Protein AF-A0A0C2FVF1-F1 (afdb_monomer_lite)

Sequence (101 aa):
MRHNGRTATGKKAANPDSYKTVMCQAWLESKMCAFGENCRFAHGEAELRPVRSVPCQINKYKTKLCDKYTTTGLCPYGDRCLFIHPDHGTNAYIRPDKLVE

Radius of gyration: 22.26 Å; chains: 1; bounding box: 60×25×57 Å

Structure (mmCIF, N/CA/C/O 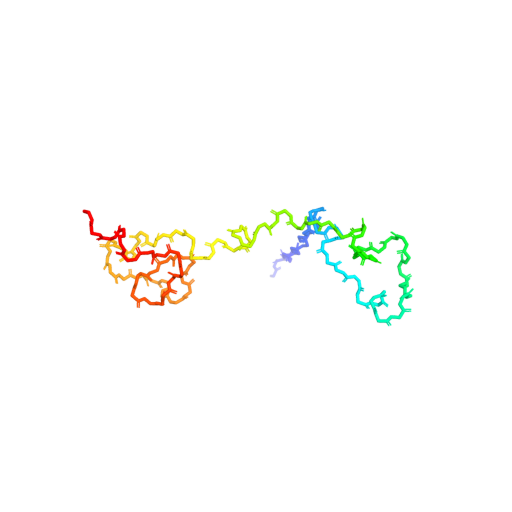backbone):
data_AF-A0A0C2FVF1-F1
#
_entry.id   AF-A0A0C2FVF1-F1
#
loop_
_atom_site.group_PDB
_atom_site.id
_atom_site.type_symbol
_atom_site.label_atom_id
_atom_site.label_alt_id
_atom_site.label_comp_id
_atom_site.label_asym_id
_atom_site.label_entity_id
_atom_site.label_seq_id
_atom_site.pdbx_PDB_ins_code
_atom_site.Cartn_x
_atom_site.Cartn_y
_atom_site.Cartn_z
_atom_site.occupancy
_atom_site.B_iso_or_equiv
_atom_site.auth_seq_id
_atom_site.auth_comp_id
_atom_site.auth_asym_id
_atom_site.auth_atom_id
_atom_site.pdbx_PDB_model_num
ATOM 1 N N . MET A 1 1 ? 32.665 -10.566 41.608 1.00 56.28 1 MET A N 1
ATOM 2 C CA . MET A 1 1 ? 32.327 -10.373 40.181 1.00 56.28 1 MET A CA 1
ATOM 3 C C . MET A 1 1 ? 32.172 -11.743 39.534 1.00 56.28 1 MET A C 1
ATOM 5 O O . MET A 1 1 ? 33.118 -12.515 39.587 1.00 56.28 1 MET A O 1
ATOM 9 N N . ARG A 1 2 ? 30.994 -12.095 39.005 1.00 46.06 2 ARG A N 1
ATOM 10 C CA . ARG A 1 2 ? 30.785 -13.345 38.256 1.00 46.06 2 ARG A CA 1
ATOM 11 C C . ARG A 1 2 ? 30.099 -13.033 36.927 1.00 46.06 2 ARG A C 1
ATOM 13 O O . ARG A 1 2 ? 29.119 -12.300 36.880 1.00 46.06 2 ARG A O 1
ATOM 20 N N . HIS A 1 3 ? 30.725 -13.549 35.881 1.00 48.72 3 HIS A N 1
ATOM 21 C CA . HIS A 1 3 ? 30.473 -13.389 34.454 1.00 48.72 3 HIS A CA 1
ATOM 22 C C . HIS A 1 3 ? 29.073 -13.889 34.054 1.00 48.72 3 HIS A C 1
ATOM 24 O O . HIS A 1 3 ? 28.603 -14.876 34.608 1.00 48.72 3 HIS A O 1
ATOM 30 N N . ASN A 1 4 ? 28.430 -13.307 33.041 1.00 47.81 4 ASN A N 1
ATOM 31 C CA . ASN A 1 4 ? 28.635 -13.706 31.642 1.00 47.81 4 ASN A CA 1
ATOM 32 C C . ASN A 1 4 ? 27.593 -13.028 30.730 1.00 47.81 4 ASN A C 1
ATOM 34 O O . ASN A 1 4 ? 26.413 -12.927 31.066 1.00 47.81 4 ASN A O 1
ATOM 38 N N . GLY A 1 5 ? 28.063 -12.534 29.586 1.00 43.56 5 GLY A N 1
ATOM 39 C CA . GLY A 1 5 ? 27.309 -11.711 28.649 1.00 43.56 5 GLY A CA 1
ATOM 40 C C . GLY A 1 5 ? 26.198 -12.466 27.921 1.00 43.56 5 GLY A C 1
ATOM 41 O O . GLY A 1 5 ? 26.380 -13.579 27.433 1.00 43.56 5 GLY A O 1
ATOM 42 N N . ARG A 1 6 ? 25.044 -11.808 27.791 1.00 53.62 6 ARG A N 1
ATOM 43 C CA . ARG A 1 6 ? 23.983 -12.185 26.854 1.00 53.62 6 ARG A CA 1
ATOM 44 C C . ARG A 1 6 ? 24.388 -11.749 25.445 1.00 53.62 6 ARG A C 1
ATOM 46 O O . ARG A 1 6 ? 24.085 -10.634 25.031 1.00 53.62 6 ARG A O 1
ATOM 53 N N . THR A 1 7 ? 25.052 -12.619 24.694 1.00 51.91 7 THR A N 1
ATOM 54 C CA . THR A 1 7 ? 25.158 -12.482 23.237 1.00 51.91 7 THR A CA 1
ATOM 55 C C . THR A 1 7 ? 23.878 -13.019 22.595 1.00 51.91 7 THR A C 1
ATOM 57 O O . THR A 1 7 ? 23.708 -14.213 22.379 1.00 51.91 7 THR A O 1
ATOM 60 N N . ALA A 1 8 ? 22.935 -12.124 22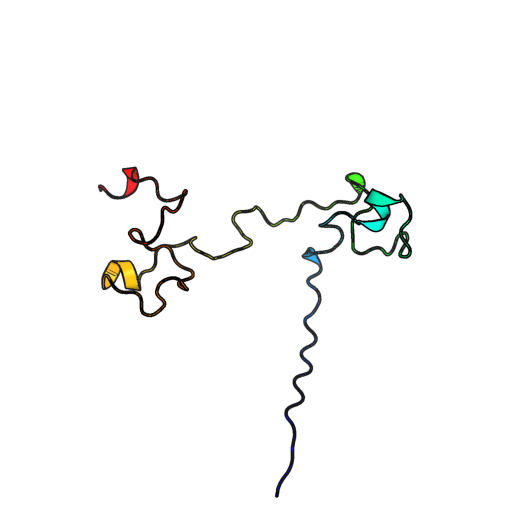.298 1.00 55.16 8 ALA A N 1
ATOM 61 C CA . ALA A 1 8 ? 21.756 -12.444 21.497 1.00 55.16 8 ALA A CA 1
ATOM 62 C C . ALA A 1 8 ? 22.070 -12.244 20.004 1.00 55.16 8 ALA A C 1
ATOM 64 O O . ALA A 1 8 ? 21.682 -11.243 19.406 1.00 55.16 8 ALA A O 1
ATOM 65 N N . THR A 1 9 ? 22.769 -13.189 19.375 1.00 58.59 9 THR A N 1
ATOM 66 C CA . THR A 1 9 ? 22.880 -13.243 17.907 1.00 58.59 9 THR A CA 1
ATOM 67 C C . THR A 1 9 ? 21.678 -13.988 17.329 1.00 58.59 9 THR A C 1
ATOM 69 O O . THR A 1 9 ? 21.744 -15.138 16.902 1.00 58.59 9 THR A O 1
ATOM 72 N N . GLY A 1 10 ? 20.529 -13.313 17.313 1.00 52.25 10 GLY A N 1
ATOM 73 C CA . GLY A 1 10 ? 19.360 -13.779 16.574 1.00 52.25 10 GLY A CA 1
ATOM 74 C C . GLY A 1 10 ? 19.591 -13.629 15.071 1.00 52.25 10 GLY A C 1
ATOM 75 O O . GLY A 1 10 ? 19.396 -12.546 14.524 1.00 52.25 10 GLY A O 1
ATOM 76 N N . LYS A 1 11 ? 19.969 -14.712 14.383 1.00 52.97 11 LYS A N 1
ATOM 77 C CA . LYS A 1 11 ? 19.872 -14.793 12.918 1.00 52.97 11 LYS A CA 1
ATOM 78 C C . LYS A 1 11 ? 18.388 -14.722 12.541 1.00 52.97 11 LYS A C 1
ATOM 80 O O . LYS A 1 11 ? 17.682 -15.725 12.586 1.00 52.97 11 LYS A O 1
ATOM 85 N N . LYS A 1 12 ? 17.891 -13.531 12.197 1.00 56.72 12 LYS A N 1
ATOM 86 C CA . LYS A 1 12 ? 16.594 -13.382 11.526 1.00 56.72 12 LYS A CA 1
ATOM 87 C C . LYS A 1 12 ? 16.727 -14.074 10.170 1.00 56.72 12 LYS A C 1
ATOM 89 O O . LYS A 1 12 ? 17.399 -13.556 9.284 1.00 56.72 12 LYS A O 1
ATOM 94 N N . ALA A 1 13 ? 16.147 -15.264 10.032 1.00 53.47 13 ALA A N 1
ATOM 95 C CA . ALA A 1 13 ? 16.022 -15.925 8.742 1.00 53.47 13 ALA A CA 1
ATOM 96 C C . ALA A 1 13 ? 15.347 -14.942 7.774 1.00 53.47 13 ALA A C 1
ATOM 98 O O . ALA A 1 13 ? 14.225 -14.495 8.022 1.00 53.47 13 ALA A O 1
ATOM 99 N N . ALA A 1 14 ? 16.069 -14.539 6.727 1.00 50.94 14 ALA A N 1
ATOM 100 C CA . ALA A 1 14 ? 15.525 -13.699 5.676 1.00 50.94 14 ALA A CA 1
ATOM 101 C C . ALA A 1 14 ? 14.322 -14.432 5.085 1.00 50.94 14 ALA A C 1
ATOM 103 O O . ALA A 1 14 ? 14.460 -15.531 4.550 1.00 50.94 14 ALA A O 1
ATOM 104 N N . ASN A 1 15 ? 13.139 -13.845 5.248 1.00 58.28 15 ASN A N 1
ATOM 105 C CA . ASN A 1 15 ? 11.903 -14.423 4.756 1.00 58.28 15 ASN A CA 1
ATOM 106 C C . ASN A 1 15 ? 12.061 -14.680 3.239 1.00 58.28 15 ASN A C 1
ATOM 108 O O . ASN A 1 15 ? 12.315 -13.725 2.495 1.00 58.28 15 ASN A O 1
ATOM 112 N N . PRO A 1 16 ? 11.967 -15.932 2.748 1.00 57.75 16 PRO A N 1
ATOM 113 C CA . PRO A 1 16 ? 12.096 -16.235 1.320 1.00 57.75 16 PRO A CA 1
ATOM 114 C C . PRO A 1 16 ? 11.040 -15.514 0.468 1.00 57.75 16 PRO A C 1
ATOM 116 O O . PRO A 1 16 ? 11.220 -15.378 -0.740 1.00 57.75 16 PRO A O 1
ATOM 119 N N . ASP A 1 17 ? 9.995 -14.987 1.109 1.00 64.75 17 ASP A N 1
ATOM 120 C CA . ASP A 1 17 ? 8.904 -14.234 0.498 1.00 64.75 17 ASP A CA 1
ATOM 121 C C . ASP A 1 17 ? 9.300 -12.845 -0.046 1.00 64.75 17 ASP A C 1
ATOM 123 O O . ASP A 1 17 ? 8.549 -12.265 -0.816 1.00 64.75 17 ASP A O 1
ATOM 127 N N . SER A 1 18 ? 10.490 -12.318 0.278 1.00 74.25 18 SER A N 1
ATOM 128 C CA . SER A 1 18 ? 10.968 -11.013 -0.225 1.00 74.25 18 SER A CA 1
ATOM 129 C C . SER A 1 18 ? 11.876 -11.086 -1.461 1.00 74.25 18 SER A C 1
ATOM 131 O O . SER A 1 18 ? 12.505 -10.095 -1.831 1.00 74.25 18 SER A O 1
ATOM 133 N N . TYR A 1 19 ? 12.051 -12.266 -2.066 1.00 83.31 19 TYR A N 1
ATOM 134 C CA . TYR A 1 19 ? 12.932 -12.403 -3.229 1.00 83.31 19 TYR A CA 1
ATOM 135 C C . TYR A 1 19 ? 12.265 -11.854 -4.482 1.00 83.31 19 TYR A C 1
ATOM 137 O O . TYR A 1 19 ? 11.189 -12.320 -4.857 1.00 83.31 19 TYR A O 1
ATOM 145 N N . LYS A 1 20 ? 12.939 -10.910 -5.140 1.00 84.75 20 LYS A N 1
ATOM 146 C CA . LYS A 1 20 ? 12.504 -10.253 -6.373 1.00 84.75 20 LYS A CA 1
ATOM 147 C C . LYS A 1 20 ? 11.106 -9.635 -6.261 1.00 84.75 20 LYS A C 1
ATOM 149 O O . LYS A 1 20 ? 10.369 -9.602 -7.231 1.00 84.75 20 LYS A O 1
ATOM 154 N N . THR A 1 21 ? 10.737 -9.134 -5.082 1.00 84.25 21 THR A N 1
ATOM 155 C CA . THR A 1 21 ? 9.461 -8.432 -4.842 1.00 84.25 21 THR A CA 1
ATOM 156 C C . THR A 1 21 ? 9.540 -6.920 -5.058 1.00 84.25 21 THR A C 1
ATOM 158 O O . THR A 1 21 ? 8.519 -6.241 -5.050 1.00 84.25 21 THR A O 1
ATOM 161 N N . VAL A 1 22 ? 10.749 -6.384 -5.237 1.00 86.88 22 VAL A N 1
ATOM 162 C CA . VAL A 1 22 ? 11.025 -4.964 -5.490 1.00 86.88 22 VAL A CA 1
ATOM 163 C C . VAL A 1 22 ? 11.997 -4.858 -6.667 1.00 86.88 22 VAL A C 1
ATOM 165 O O . VAL A 1 22 ? 12.865 -5.721 -6.831 1.00 86.88 22 VAL A O 1
ATOM 168 N N . MET A 1 23 ? 11.852 -3.809 -7.481 1.00 88.31 23 MET A N 1
ATOM 169 C CA . MET A 1 23 ? 12.737 -3.521 -8.614 1.00 88.31 23 MET A CA 1
ATOM 170 C C . MET A 1 23 ? 14.153 -3.153 -8.157 1.00 88.31 23 MET A C 1
ATOM 172 O O . MET A 1 23 ? 14.348 -2.433 -7.179 1.00 88.31 23 MET A O 1
ATOM 176 N N . CYS A 1 24 ? 15.157 -3.632 -8.886 1.00 91.44 24 CYS A N 1
ATOM 177 C CA . CYS A 1 24 ? 16.549 -3.268 -8.664 1.00 91.44 24 CYS A CA 1
ATOM 178 C C . CYS A 1 24 ? 16.809 -1.849 -9.178 1.00 91.44 24 CYS A C 1
ATOM 180 O O . CYS A 1 24 ? 16.691 -1.589 -10.375 1.00 91.44 24 CYS A O 1
ATOM 182 N N . GLN A 1 25 ? 17.219 -0.943 -8.292 1.00 91.06 25 GLN A N 1
ATOM 183 C CA . GLN A 1 25 ? 17.469 0.451 -8.658 1.00 91.06 25 GLN A CA 1
ATOM 184 C C . GLN A 1 25 ? 18.654 0.611 -9.624 1.00 91.06 25 GLN A C 1
ATOM 186 O O . GLN A 1 25 ? 18.529 1.319 -10.615 1.00 91.06 25 GLN A O 1
ATOM 191 N N . ALA A 1 26 ? 19.766 -0.101 -9.400 1.00 90.50 26 ALA A N 1
ATOM 192 C CA . ALA A 1 26 ? 20.937 -0.052 -10.286 1.00 90.50 26 ALA A CA 1
ATOM 193 C C . ALA A 1 26 ? 20.605 -0.526 -11.713 1.00 90.50 26 ALA A C 1
ATOM 195 O O . ALA A 1 26 ? 21.040 0.057 -12.706 1.00 90.50 26 ALA A O 1
ATOM 196 N N . TRP A 1 27 ? 19.757 -1.552 -11.820 1.00 91.25 27 TRP A N 1
ATOM 197 C CA . TRP A 1 27 ? 19.248 -2.004 -13.108 1.00 91.25 27 TRP A CA 1
ATOM 198 C C . TRP A 1 27 ? 18.243 -1.022 -13.726 1.00 91.25 27 TRP A C 1
ATOM 200 O O . TRP A 1 27 ? 18.204 -0.862 -14.943 1.00 91.25 27 TRP A O 1
ATOM 210 N N . LEU A 1 28 ? 17.413 -0.360 -12.921 1.00 88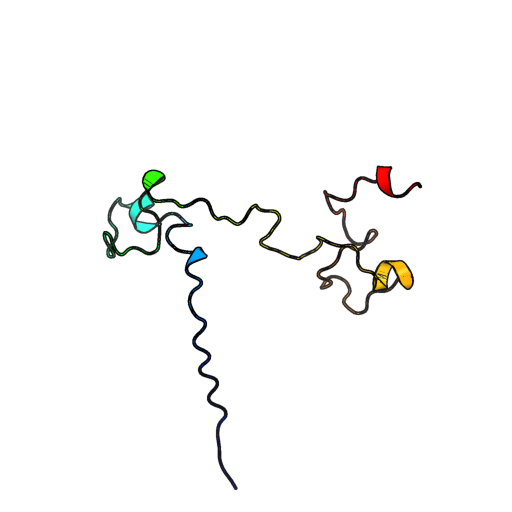.56 28 LEU A N 1
ATOM 211 C CA . LEU A 1 28 ? 1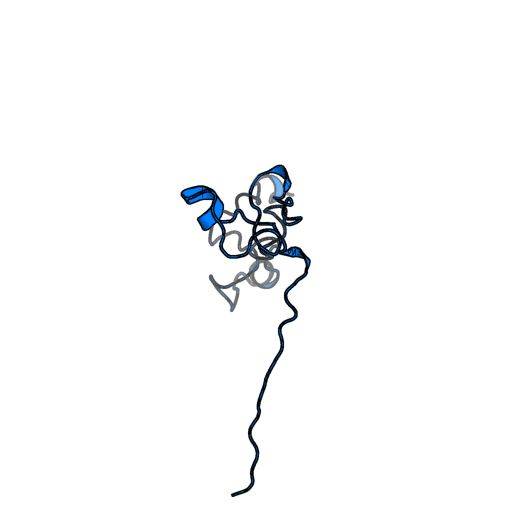6.474 0.639 -13.426 1.00 88.56 28 LEU A CA 1
ATOM 212 C C . LEU A 1 28 ? 17.203 1.861 -13.997 1.00 88.56 28 LEU A C 1
ATOM 214 O O . LEU A 1 28 ? 16.837 2.326 -15.070 1.00 88.56 28 LEU A O 1
ATOM 218 N N . GLU A 1 29 ? 18.237 2.330 -13.301 1.00 89.62 29 GLU A N 1
ATOM 219 C CA . GLU A 1 29 ? 19.003 3.526 -13.655 1.00 89.62 29 GLU A CA 1
ATOM 220 C C . GLU A 1 29 ? 19.976 3.276 -14.811 1.00 89.62 29 GLU A C 1
ATOM 222 O O . GLU A 1 29 ? 19.982 4.019 -15.786 1.00 89.62 29 GLU A O 1
ATOM 227 N N . SER A 1 30 ? 20.778 2.212 -14.722 1.00 87.88 30 SER A N 1
ATOM 228 C CA . SER A 1 30 ? 21.912 1.994 -15.631 1.00 87.88 30 SER A CA 1
ATOM 229 C C . SER A 1 30 ? 21.823 0.696 -16.439 1.00 87.88 30 SER A C 1
ATOM 231 O O . SER A 1 30 ? 22.745 0.384 -17.187 1.00 87.88 30 SER A O 1
ATOM 233 N N . LYS A 1 31 ? 20.761 -0.110 -16.262 1.00 87.12 31 LYS A N 1
ATOM 234 C CA . LYS A 1 31 ? 20.642 -1.484 -16.815 1.00 87.12 31 LYS A CA 1
ATOM 235 C C . LYS A 1 31 ? 21.853 -2.371 -16.510 1.00 87.12 31 LYS A C 1
ATOM 237 O O . LYS A 1 31 ? 22.099 -3.365 -17.183 1.00 87.12 31 LYS A O 1
ATOM 242 N N . MET A 1 32 ? 22.591 -2.025 -15.458 1.00 87.69 32 ME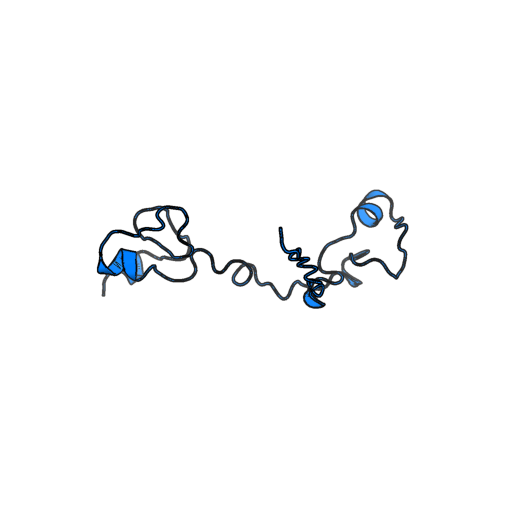T A N 1
ATOM 243 C CA . MET A 1 32 ? 23.811 -2.692 -15.043 1.00 87.69 32 MET A CA 1
ATOM 244 C C . MET A 1 32 ? 23.720 -2.937 -13.546 1.00 87.69 32 MET A C 1
ATOM 246 O O . MET A 1 32 ? 23.643 -2.010 -12.743 1.00 87.69 32 MET A O 1
ATOM 250 N N . CYS A 1 33 ? 23.686 -4.208 -13.167 1.00 89.56 33 CYS A N 1
ATOM 251 C CA . CYS A 1 33 ? 23.639 -4.615 -11.774 1.00 89.56 33 CYS A CA 1
ATOM 252 C C . CYS A 1 33 ? 24.890 -5.422 -11.449 1.00 89.56 33 CYS A C 1
ATOM 254 O O . CYS A 1 33 ? 25.146 -6.447 -12.079 1.00 89.56 33 CYS A O 1
ATOM 256 N N . ALA A 1 34 ? 25.630 -4.997 -10.425 1.00 90.25 34 ALA A N 1
ATOM 257 C CA . ALA A 1 34 ? 26.843 -5.679 -9.969 1.00 90.25 34 ALA A CA 1
ATOM 258 C C . ALA A 1 34 ? 26.588 -7.126 -9.498 1.00 90.25 34 ALA A C 1
ATOM 260 O O . ALA A 1 34 ? 27.508 -7.935 -9.451 1.00 90.25 34 ALA A O 1
ATOM 261 N N . PHE A 1 35 ? 25.338 -7.456 -9.159 1.00 85.56 35 PHE A N 1
ATOM 262 C CA . PHE A 1 35 ? 24.937 -8.778 -8.672 1.00 85.56 35 PHE A CA 1
ATOM 263 C C . PHE A 1 35 ? 24.485 -9.736 -9.781 1.00 85.56 35 PHE A C 1
ATOM 265 O O . PHE A 1 35 ? 24.264 -10.916 -9.500 1.00 85.56 35 PHE A O 1
ATOM 272 N N . GLY A 1 36 ? 24.333 -9.249 -11.019 1.00 86.25 36 GLY A N 1
ATOM 273 C CA . GLY A 1 36 ? 23.890 -10.055 -12.157 1.00 86.25 36 GLY A CA 1
ATOM 274 C C . GLY A 1 36 ? 22.632 -10.875 -11.848 1.00 86.25 36 GLY A C 1
ATOM 275 O O . GLY A 1 36 ? 21.679 -10.382 -11.246 1.00 86.25 36 GLY A O 1
ATOM 276 N N . GLU A 1 37 ? 22.642 -12.153 -12.214 1.00 84.62 37 GLU A N 1
ATOM 277 C CA . GLU A 1 37 ? 21.501 -13.066 -12.042 1.00 84.62 37 GLU A CA 1
ATOM 278 C C . GLU A 1 37 ? 21.201 -13.415 -10.573 1.00 84.62 37 GLU A C 1
ATOM 280 O O . GLU A 1 37 ? 20.069 -13.750 -10.222 1.00 84.62 37 GLU A O 1
ATOM 285 N N . ASN A 1 38 ? 22.184 -13.251 -9.680 1.00 85.56 38 ASN A N 1
ATOM 286 C CA . ASN A 1 38 ? 22.030 -13.494 -8.243 1.00 85.56 38 ASN A CA 1
ATOM 287 C C . ASN A 1 38 ? 21.398 -12.311 -7.492 1.00 85.56 38 ASN A C 1
ATOM 289 O O . ASN A 1 38 ? 21.277 -12.343 -6.264 1.00 85.56 38 ASN A O 1
ATOM 293 N N . CYS A 1 39 ? 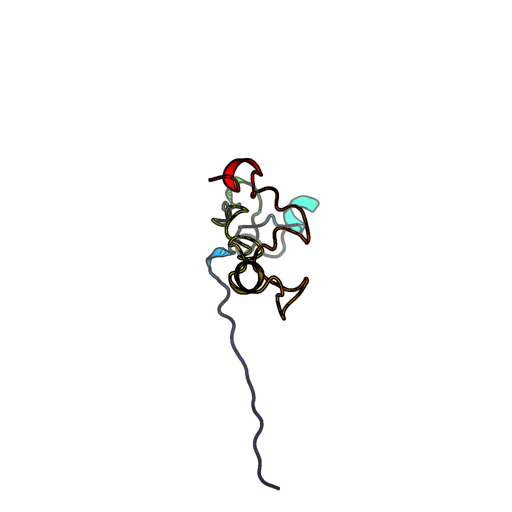20.979 -11.261 -8.203 1.00 89.00 39 CYS A N 1
ATOM 294 C CA . CYS A 1 39 ? 20.331 -10.112 -7.592 1.00 89.00 39 CYS A CA 1
ATOM 295 C C . CYS A 1 39 ? 19.064 -10.531 -6.824 1.00 89.00 39 CYS A C 1
ATOM 297 O O . CYS A 1 39 ? 18.184 -11.234 -7.329 1.00 89.00 39 CYS A O 1
ATOM 299 N N . ARG A 1 40 ? 18.964 -10.076 -5.567 1.00 87.38 40 ARG A N 1
ATOM 300 C CA . ARG A 1 40 ? 17.774 -10.256 -4.715 1.00 87.38 40 ARG A CA 1
ATOM 301 C C . ARG A 1 40 ? 16.577 -9.447 -5.229 1.00 87.38 40 ARG A C 1
ATOM 303 O O . ARG A 1 40 ? 15.446 -9.760 -4.869 1.00 87.38 40 ARG A O 1
ATOM 310 N N . PHE A 1 41 ? 16.825 -8.429 -6.045 1.00 88.94 41 PHE A N 1
ATOM 311 C CA . PHE A 1 41 ? 15.829 -7.523 -6.607 1.00 88.94 41 PHE A CA 1
ATOM 312 C C . PHE A 1 41 ? 15.533 -7.881 -8.067 1.00 88.94 41 PHE A C 1
ATOM 314 O O . PHE A 1 41 ? 16.340 -8.527 -8.731 1.00 88.94 41 PHE A O 1
ATOM 321 N N . ALA A 1 42 ? 14.371 -7.475 -8.569 1.00 90.75 42 ALA A N 1
ATOM 322 C CA . ALA A 1 42 ? 13.955 -7.785 -9.932 1.00 90.75 42 ALA A CA 1
ATOM 323 C C . ALA A 1 42 ? 14.646 -6.874 -10.961 1.00 90.75 42 ALA A C 1
ATOM 325 O O . ALA A 1 42 ? 14.679 -5.656 -10.782 1.00 90.75 42 ALA A O 1
ATOM 326 N N . HIS A 1 43 ? 15.159 -7.439 -12.059 1.00 92.19 43 HIS A N 1
ATOM 327 C CA . HIS A 1 43 ? 15.700 -6.686 -13.202 1.00 92.19 43 HIS A CA 1
ATOM 328 C C . HIS A 1 43 ? 14.631 -6.352 -14.261 1.00 92.19 43 HIS A C 1
ATOM 330 O O . HIS A 1 43 ? 14.917 -5.984 -15.397 1.00 92.19 43 HIS A O 1
ATOM 336 N N . GLY A 1 44 ? 13.358 -6.449 -13.903 1.00 86.38 44 GLY A N 1
ATOM 337 C CA . GLY A 1 44 ? 12.251 -6.124 -14.788 1.00 86.38 44 GLY A CA 1
ATOM 338 C C . GLY A 1 44 ? 10.975 -6.795 -14.322 1.00 86.38 44 GLY A C 1
ATOM 339 O O . GLY A 1 44 ? 10.980 -7.583 -13.378 1.00 86.38 44 GLY A O 1
ATOM 340 N N . GLU A 1 45 ? 9.879 -6.496 -15.004 1.00 82.94 45 GLU A N 1
ATOM 341 C CA . GLU A 1 45 ? 8.553 -7.018 -14.662 1.00 82.94 45 GLU A CA 1
ATOM 342 C C . GLU A 1 45 ? 8.479 -8.543 -14.790 1.00 82.94 45 GLU A C 1
ATOM 344 O O . GLU A 1 45 ? 7.821 -9.188 -13.984 1.00 82.94 45 GLU A O 1
ATOM 349 N N . ALA A 1 46 ? 9.237 -9.130 -15.724 1.00 84.44 46 ALA A N 1
ATOM 350 C CA . ALA A 1 46 ? 9.342 -10.582 -15.891 1.00 84.44 46 ALA A CA 1
ATOM 351 C C . ALA A 1 46 ? 9.900 -11.297 -14.646 1.00 84.44 46 ALA A C 1
ATOM 353 O O . ALA A 1 46 ? 9.562 -12.447 -14.376 1.00 84.44 46 ALA A O 1
ATOM 354 N N . GLU A 1 47 ? 10.757 -10.616 -13.883 1.00 85.25 47 GLU A N 1
ATOM 355 C CA . GLU A 1 47 ? 11.354 -11.149 -12.661 1.00 85.25 47 GLU A CA 1
ATOM 356 C C . GLU A 1 47 ? 10.662 -10.654 -11.387 1.00 85.25 47 GLU A C 1
ATOM 358 O O . GLU A 1 47 ? 10.869 -11.231 -10.315 1.00 85.25 47 GLU A O 1
ATOM 363 N N . LEU A 1 48 ? 9.870 -9.582 -11.490 1.00 85.88 48 LEU A N 1
ATOM 364 C CA . LEU A 1 48 ? 9.193 -8.952 -10.370 1.00 85.88 48 LEU A CA 1
ATOM 365 C C . LEU A 1 48 ? 8.045 -9.842 -9.910 1.00 85.88 48 LEU A C 1
ATOM 367 O O . LEU A 1 48 ? 6.986 -9.929 -10.528 1.00 85.88 48 LEU A O 1
ATOM 371 N N . ARG A 1 49 ? 8.253 -10.501 -8.778 1.00 82.12 49 ARG A N 1
ATOM 372 C CA . ARG A 1 49 ? 7.216 -11.297 -8.145 1.00 82.12 49 ARG A CA 1
ATOM 373 C C . ARG A 1 49 ? 6.198 -10.359 -7.515 1.00 82.12 49 ARG A C 1
ATOM 375 O O . ARG A 1 49 ? 6.596 -9.487 -6.735 1.00 82.12 49 ARG A O 1
ATOM 382 N N . PRO A 1 50 ? 4.897 -10.566 -7.772 1.00 70.06 50 PRO A N 1
ATOM 383 C CA . PRO A 1 50 ? 3.876 -9.864 -7.027 1.00 70.06 50 PRO A CA 1
ATOM 384 C C . PRO A 1 50 ? 4.079 -10.211 -5.560 1.00 70.06 50 PRO A C 1
ATOM 386 O O . PRO A 1 50 ? 4.147 -11.384 -5.173 1.00 70.06 50 PRO A O 1
ATOM 389 N N . VAL A 1 51 ? 4.224 -9.179 -4.739 1.00 67.69 51 VAL A N 1
ATOM 390 C CA . VAL A 1 51 ? 4.253 -9.389 -3.305 1.00 67.69 51 VAL A CA 1
ATOM 391 C C . VAL A 1 51 ? 2.897 -9.996 -2.963 1.00 67.69 51 VAL A C 1
ATOM 393 O O . VAL A 1 51 ? 1.861 -9.376 -3.186 1.00 67.69 51 VAL A O 1
ATOM 396 N N . ARG A 1 52 ? 2.881 -11.212 -2.404 1.00 59.56 52 ARG A N 1
ATOM 397 C CA . ARG A 1 52 ? 1.650 -11.853 -1.880 1.00 59.56 52 ARG A CA 1
ATOM 398 C C . ARG A 1 52 ? 0.983 -11.003 -0.790 1.00 59.56 52 ARG A C 1
ATOM 400 O O . ARG A 1 52 ? -0.114 -11.279 -0.320 1.00 59.56 52 ARG A O 1
ATOM 407 N N . SER A 1 53 ? 1.686 -9.958 -0.381 1.00 55.38 53 SER A N 1
ATOM 408 C CA . SER A 1 53 ? 1.208 -8.786 0.315 1.00 55.38 53 SER A CA 1
ATOM 409 C C . SER A 1 53 ? 0.236 -7.979 -0.539 1.00 55.38 53 SER A C 1
ATOM 411 O O . SER A 1 53 ? 0.559 -6.917 -1.065 1.00 55.38 53 SER A O 1
ATOM 413 N N . VAL A 1 54 ? -1.008 -8.440 -0.589 1.00 50.00 54 VAL A N 1
ATOM 414 C CA . VAL A 1 54 ? -2.143 -7.525 -0.717 1.00 50.00 54 VAL A CA 1
ATOM 415 C C . VAL A 1 54 ? -1.889 -6.339 0.240 1.00 50.00 54 VAL A C 1
ATOM 417 O O . VAL A 1 54 ? -1.512 -6.587 1.394 1.00 50.00 54 VAL A O 1
ATOM 420 N N . PRO A 1 55 ? -2.121 -5.072 -0.158 1.00 52.19 55 PRO A N 1
ATOM 421 C CA . PRO A 1 55 ? -1.995 -3.901 0.724 1.00 52.19 55 PRO A CA 1
ATOM 422 C C . PRO A 1 55 ? -2.849 -3.986 2.001 1.00 52.19 55 PRO A C 1
ATOM 424 O O . PRO A 1 55 ? -2.734 -3.149 2.889 1.00 52.19 55 PRO A O 1
ATOM 427 N N . CYS A 1 56 ? -3.707 -5.001 2.105 1.00 49.41 56 CYS A N 1
ATOM 428 C CA . CYS A 1 56 ? -4.542 -5.279 3.261 1.00 49.41 56 CYS A CA 1
ATOM 429 C C . CYS A 1 56 ? -3.897 -6.233 4.294 1.00 49.41 56 CYS A C 1
ATOM 431 O O . CYS A 1 56 ? -4.455 -6.409 5.371 1.00 49.41 56 CYS A O 1
ATOM 433 N N . GLN A 1 57 ? -2.730 -6.847 4.025 1.00 52.53 57 GLN A N 1
ATOM 434 C CA . GLN A 1 57 ? -2.158 -7.870 4.926 1.00 52.53 57 GLN A CA 1
ATOM 435 C C . GLN A 1 57 ? -0.737 -7.597 5.452 1.00 52.53 57 GLN A C 1
ATOM 437 O O . GLN A 1 57 ? -0.188 -8.436 6.165 1.00 52.53 57 GLN A O 1
ATOM 442 N N . ILE A 1 58 ? -0.139 -6.431 5.177 1.00 55.25 58 ILE A N 1
ATOM 443 C CA . ILE A 1 58 ? 1.213 -6.078 5.679 1.00 55.25 58 ILE A CA 1
ATOM 444 C C . ILE A 1 58 ? 1.223 -4.992 6.751 1.00 55.25 58 ILE A C 1
ATOM 446 O O . ILE A 1 58 ? 2.274 -4.612 7.257 1.00 55.25 58 ILE A O 1
ATOM 450 N N . ASN A 1 59 ? 0.060 -4.590 7.251 1.00 58.75 59 ASN A N 1
ATOM 451 C CA . ASN A 1 59 ? 0.036 -4.024 8.585 1.00 58.75 59 ASN A CA 1
ATOM 452 C C . ASN A 1 59 ? -1.250 -4.440 9.282 1.00 58.75 59 ASN A C 1
ATOM 454 O O . ASN A 1 59 ? -2.331 -4.013 8.902 1.00 58.75 59 ASN A O 1
ATOM 458 N N . LYS A 1 60 ? -1.142 -5.242 10.348 1.00 60.47 60 LYS A N 1
ATOM 459 C CA . LYS A 1 60 ? -2.277 -5.527 11.251 1.00 60.47 60 LYS A CA 1
ATOM 460 C C . LYS A 1 60 ? -2.800 -4.256 11.940 1.00 60.47 60 LYS A C 1
ATOM 462 O O . LYS A 1 60 ? -3.734 -4.329 12.728 1.00 60.47 60 LYS A O 1
ATOM 467 N N . TYR A 1 61 ? -2.185 -3.113 11.661 1.00 70.69 61 TYR A N 1
ATOM 468 C CA . TYR A 1 61 ? -2.575 -1.793 12.100 1.00 70.69 61 TYR A CA 1
ATOM 469 C C . TYR A 1 61 ? -3.968 -1.415 11.600 1.00 70.69 61 TYR A C 1
ATOM 471 O O . TYR A 1 61 ? -4.240 -1.405 10.404 1.00 70.69 61 TYR A O 1
ATOM 479 N N . LYS A 1 62 ? -4.841 -1.097 12.553 1.00 69.38 62 LYS A N 1
ATOM 480 C CA . LYS A 1 62 ? -6.208 -0.611 12.362 1.00 69.38 62 LYS A CA 1
ATOM 481 C C . LYS A 1 62 ? -7.039 -1.499 11.423 1.00 69.38 62 LYS A C 1
ATOM 483 O O . LYS A 1 62 ? -7.818 -1.006 10.615 1.00 69.38 62 LYS A O 1
ATOM 488 N N . THR A 1 63 ? -6.904 -2.818 11.578 1.00 74.62 63 THR A N 1
ATOM 489 C CA . THR A 1 63 ? -7.711 -3.824 10.853 1.00 74.62 63 THR A CA 1
ATOM 490 C C . THR A 1 63 ? -8.907 -4.343 11.657 1.00 74.62 63 THR A C 1
ATOM 492 O O . THR A 1 63 ? -9.911 -4.739 11.077 1.00 74.62 63 THR A O 1
ATOM 495 N N . LYS A 1 64 ? -8.823 -4.330 12.994 1.00 80.62 64 LYS A N 1
ATOM 496 C CA . LYS A 1 64 ? -9.898 -4.727 13.919 1.00 80.62 64 LYS A CA 1
ATOM 497 C C . LYS A 1 64 ? -10.185 -3.612 14.914 1.00 80.62 64 LYS A C 1
ATOM 499 O O . LYS A 1 64 ? -9.265 -2.881 15.279 1.00 80.62 64 LYS A O 1
ATOM 504 N N . LEU A 1 65 ? -11.433 -3.500 15.356 1.00 83.88 65 LEU A N 1
ATOM 505 C CA . LEU A 1 65 ? -11.853 -2.537 16.373 1.00 83.88 65 LEU A CA 1
ATOM 506 C C . LEU A 1 65 ? -11.170 -2.832 17.715 1.00 83.88 65 LEU A C 1
ATOM 508 O O . LEU A 1 65 ? -10.910 -3.987 18.044 1.00 83.88 65 LEU A O 1
ATOM 512 N N . CYS A 1 66 ? -10.810 -1.792 18.462 1.00 84.25 66 CYS A N 1
ATOM 513 C CA . CYS A 1 66 ? -10.180 -1.963 19.765 1.00 84.25 66 CYS A CA 1
ATOM 514 C C . CYS A 1 66 ? -11.233 -2.313 20.817 1.00 84.25 66 CYS A C 1
ATOM 516 O O . CYS A 1 66 ? -11.961 -1.428 21.259 1.00 84.25 66 CYS A O 1
ATOM 518 N N . ASP A 1 67 ? -11.249 -3.561 21.286 1.00 86.00 67 ASP A N 1
ATOM 519 C CA . ASP A 1 67 ? -12.216 -4.025 22.294 1.00 86.00 67 ASP A CA 1
ATOM 520 C C . ASP A 1 67 ? -12.180 -3.203 23.592 1.00 86.00 67 ASP A C 1
ATOM 522 O O . ASP A 1 67 ? -13.203 -2.954 24.225 1.00 86.00 67 ASP A O 1
ATOM 526 N N . LYS A 1 68 ? -10.990 -2.748 24.007 1.00 82.62 68 LYS A N 1
ATOM 527 C CA . LYS A 1 68 ? -10.853 -1.922 25.219 1.00 82.62 68 LYS A CA 1
ATOM 528 C C . LYS A 1 68 ? -11.454 -0.535 25.026 1.00 82.62 68 LYS A C 1
ATOM 530 O O . LYS A 1 68 ? -12.100 -0.016 25.928 1.00 82.62 68 LYS A O 1
ATOM 535 N N . TYR A 1 69 ? -11.254 0.049 23.848 1.00 83.38 69 TYR A N 1
ATOM 536 C CA . TYR A 1 69 ? -11.811 1.355 23.533 1.00 83.38 69 TYR A CA 1
ATOM 537 C C . TYR A 1 69 ? -13.334 1.288 23.392 1.00 83.38 69 TYR A C 1
ATOM 539 O O . TYR A 1 69 ? -14.021 2.171 23.880 1.00 83.38 69 TYR A O 1
ATOM 547 N N . THR A 1 70 ? -13.881 0.229 22.792 1.00 80.44 70 THR A N 1
ATOM 548 C CA . THR A 1 70 ? -15.339 0.075 22.661 1.00 80.44 70 THR A CA 1
ATOM 549 C C . THR A 1 70 ? -16.025 -0.239 23.980 1.00 80.44 70 THR A C 1
ATOM 551 O O . THR A 1 70 ? -17.136 0.220 24.208 1.00 80.44 70 THR A O 1
ATOM 554 N N . THR A 1 71 ? -15.372 -1.009 24.852 1.00 81.94 71 THR A N 1
ATOM 555 C CA . THR A 1 71 ? -15.950 -1.414 26.142 1.00 81.94 71 THR A CA 1
ATOM 556 C C . THR A 1 71 ? -15.829 -0.312 27.193 1.00 81.94 71 THR A C 1
ATOM 558 O O . THR A 1 71 ? -16.736 -0.114 27.992 1.00 81.94 71 THR A O 1
ATOM 561 N N . THR A 1 72 ? -14.695 0.389 27.235 1.00 80.19 72 THR A N 1
ATOM 562 C CA . THR A 1 72 ? -14.356 1.317 28.329 1.00 80.19 72 THR A CA 1
ATOM 563 C C . THR A 1 72 ? -14.319 2.778 27.872 1.00 80.19 72 THR A C 1
ATOM 565 O O . THR A 1 72 ? -14.189 3.672 28.700 1.00 80.19 72 THR A O 1
ATOM 568 N N . GLY A 1 73 ? -14.385 3.049 26.564 1.00 78.31 73 GLY A N 1
ATOM 569 C CA . GLY A 1 73 ? -14.211 4.393 25.995 1.00 78.31 73 GLY A CA 1
ATOM 570 C C . GLY A 1 73 ? -12.771 4.917 26.061 1.00 78.31 73 GLY A C 1
ATOM 571 O O . GLY A 1 73 ? -12.477 5.999 25.563 1.00 78.31 73 GLY A O 1
ATOM 572 N N . LEU A 1 74 ? -11.851 4.163 26.673 1.00 80.75 74 LEU A N 1
ATOM 573 C CA . LEU A 1 74 ? -10.479 4.578 26.952 1.00 80.75 74 LEU A CA 1
ATOM 574 C C . LEU A 1 74 ? -9.515 3.442 26.616 1.00 80.75 74 LEU A C 1
ATOM 576 O O . LEU A 1 74 ? -9.609 2.332 27.140 1.00 80.75 74 LEU A O 1
ATOM 580 N N . CYS A 1 75 ? -8.552 3.732 25.744 1.00 82.25 75 CYS A N 1
ATOM 581 C CA . CYS A 1 75 ? -7.498 2.793 25.391 1.00 82.25 75 CYS A CA 1
ATOM 582 C C . CYS A 1 75 ? -6.177 3.235 26.036 1.00 82.25 75 CYS A C 1
ATOM 584 O O . CYS A 1 75 ? -5.684 4.312 25.700 1.00 82.25 75 CYS A O 1
ATOM 586 N N . PRO A 1 76 ? -5.534 2.407 26.883 1.00 83.50 76 PRO A N 1
ATOM 587 C CA . PRO A 1 76 ? -4.266 2.761 27.536 1.00 83.50 76 PRO A CA 1
ATOM 588 C C . PRO A 1 76 ? -3.103 2.940 26.546 1.00 83.50 76 PRO A C 1
ATOM 590 O O . PRO A 1 76 ? -2.048 3.461 26.899 1.00 83.50 76 PRO A O 1
ATOM 593 N N . TYR A 1 77 ? -3.283 2.500 25.297 1.00 79.25 77 TYR A N 1
ATOM 594 C CA . TYR A 1 77 ? -2.298 2.632 24.227 1.00 79.25 77 TYR A CA 1
ATOM 595 C C . TYR A 1 77 ? -2.462 3.915 23.396 1.00 79.25 77 TYR A C 1
ATOM 597 O O . TYR A 1 77 ? -1.548 4.238 22.635 1.00 79.25 77 TYR A O 1
ATOM 605 N N . GLY A 1 78 ? -3.583 4.635 23.536 1.00 76.12 78 GLY A N 1
ATOM 606 C CA . GLY A 1 78 ? -3.862 5.879 22.806 1.00 76.12 78 GLY A CA 1
ATOM 607 C C . GLY A 1 78 ? -3.646 5.750 21.294 1.00 76.12 78 GLY A C 1
ATOM 608 O O . GLY A 1 78 ? -4.034 4.753 20.682 1.00 76.12 78 GLY A O 1
ATOM 609 N N . ASP A 1 79 ? -2.959 6.727 20.702 1.00 72.81 79 ASP A N 1
ATOM 610 C CA . ASP A 1 79 ? -2.647 6.808 19.264 1.00 72.81 79 ASP A CA 1
ATOM 611 C C . ASP A 1 79 ? -1.699 5.719 18.752 1.00 72.81 79 ASP A C 1
ATOM 613 O O . ASP A 1 79 ? -1.623 5.448 17.552 1.00 72.81 79 ASP A O 1
ATOM 617 N N . ARG A 1 80 ? -0.990 5.040 19.661 1.00 76.19 80 ARG A N 1
ATOM 618 C CA . ARG A 1 80 ? -0.138 3.893 19.319 1.00 76.19 80 ARG A CA 1
ATOM 619 C C . ARG A 1 80 ? -0.927 2.592 19.227 1.00 76.19 80 ARG A C 1
ATOM 621 O O . ARG A 1 80 ? -0.334 1.539 18.987 1.00 76.19 80 ARG A O 1
ATOM 628 N N . CYS A 1 81 ? -2.242 2.625 19.449 1.00 81.38 81 CYS A N 1
ATOM 629 C CA . CYS A 1 81 ? -3.053 1.427 19.352 1.00 81.38 81 CYS A CA 1
ATOM 630 C C . CYS A 1 81 ? -3.034 0.882 17.920 1.00 81.38 81 CYS A C 1
ATOM 632 O O . CYS A 1 81 ? -3.325 1.581 16.949 1.00 81.38 81 CYS A O 1
ATOM 634 N N . LEU A 1 82 ? -2.716 -0.407 17.805 1.00 81.06 82 LEU A N 1
ATOM 635 C CA . LEU A 1 82 ? -2.744 -1.140 16.541 1.00 81.06 82 LEU A CA 1
ATOM 636 C C . LEU A 1 82 ? -4.174 -1.489 16.104 1.00 81.06 82 LEU A C 1
ATOM 638 O O . LEU A 1 82 ? -4.351 -2.080 15.045 1.00 81.06 82 LEU A O 1
ATOM 642 N N . PHE A 1 83 ? -5.183 -1.151 16.905 1.00 83.56 83 PHE A N 1
ATOM 643 C CA . PHE A 1 83 ? -6.594 -1.411 16.648 1.00 83.56 83 PHE A CA 1
ATOM 644 C C . PHE A 1 83 ? -7.337 -0.109 16.315 1.00 83.56 83 PHE A C 1
ATOM 646 O O . PHE A 1 83 ? -6.846 0.997 16.547 1.00 83.56 83 PHE A O 1
ATOM 653 N N . ILE A 1 84 ? -8.514 -0.235 15.710 1.00 82.31 84 ILE A N 1
ATOM 654 C CA . ILE A 1 84 ? -9.322 0.899 15.260 1.00 82.31 84 ILE A CA 1
ATOM 655 C C . ILE A 1 84 ? -10.018 1.538 16.468 1.00 82.31 84 ILE A C 1
ATOM 657 O O . ILE A 1 84 ? -10.591 0.820 17.285 1.00 82.31 84 ILE A O 1
ATOM 661 N N . HIS A 1 85 ? -9.986 2.869 16.569 1.00 80.81 85 HIS A N 1
ATOM 662 C CA . HIS A 1 85 ? -10.812 3.667 17.484 1.00 80.81 85 HIS A CA 1
ATOM 663 C C . HIS A 1 85 ? -11.738 4.536 16.613 1.00 80.81 85 HIS A C 1
ATOM 665 O O . HIS A 1 85 ? -11.209 5.212 15.730 1.00 80.81 85 HIS A O 1
ATOM 671 N N . PRO A 1 86 ? -13.068 4.521 16.803 1.00 70.38 86 PRO A N 1
ATOM 672 C CA . PRO A 1 86 ? -14.009 5.270 15.966 1.00 70.38 86 PRO A CA 1
ATOM 673 C C . PRO A 1 86 ? -13.886 6.801 16.089 1.00 70.38 86 PRO A C 1
ATOM 675 O O . PRO A 1 86 ? -14.242 7.495 15.146 1.00 70.38 86 PRO A O 1
ATOM 678 N N . ASP A 1 87 ? -13.340 7.321 17.193 1.00 68.00 87 ASP A N 1
ATOM 679 C CA . ASP A 1 87 ? -13.233 8.768 17.465 1.00 68.00 87 ASP A CA 1
ATOM 680 C C . ASP A 1 87 ? -11.887 9.391 17.025 1.00 68.00 87 ASP A C 1
ATOM 682 O O . ASP A 1 87 ? -11.808 10.556 16.653 1.00 68.00 87 ASP A O 1
ATOM 686 N N . HIS A 1 88 ? -10.804 8.603 16.987 1.00 62.66 88 HIS A N 1
ATOM 687 C CA . HIS A 1 88 ? -9.425 9.109 16.839 1.00 62.66 88 HIS A CA 1
ATOM 688 C C . HIS A 1 88 ? -8.834 8.964 15.427 1.00 62.66 88 HIS A C 1
ATOM 690 O O . HIS A 1 88 ? -7.644 8.698 15.248 1.00 62.66 88 HIS A O 1
ATOM 696 N N . GLY A 1 89 ? -9.663 9.120 14.401 1.00 56.94 89 GLY A N 1
ATOM 697 C CA . GLY A 1 89 ? -9.201 9.186 13.018 1.00 56.94 89 GLY A CA 1
ATOM 698 C C . GLY A 1 89 ? -9.974 8.249 12.113 1.00 56.94 89 GLY A C 1
ATOM 699 O O . GLY A 1 89 ? -10.015 7.034 12.311 1.00 56.94 89 GLY A O 1
ATOM 700 N N . THR A 1 90 ? -10.568 8.858 11.094 1.00 54.28 90 THR A N 1
ATOM 701 C CA . THR A 1 90 ? -11.337 8.226 10.029 1.00 54.28 90 THR A CA 1
ATOM 702 C C . THR A 1 90 ? -10.598 7.011 9.477 1.00 54.28 90 THR A C 1
ATOM 704 O O . THR A 1 90 ? -9.617 7.135 8.741 1.00 54.28 90 THR A O 1
ATOM 707 N N . ASN A 1 91 ? -11.066 5.816 9.828 1.00 58.38 91 ASN A N 1
ATOM 708 C CA . ASN A 1 91 ? -10.648 4.616 9.134 1.00 58.38 91 ASN A CA 1
ATOM 709 C C . ASN A 1 91 ? -11.481 4.519 7.853 1.00 58.38 91 ASN A C 1
ATOM 711 O O . ASN A 1 91 ? -12.700 4.390 7.936 1.00 58.38 91 ASN A O 1
ATOM 715 N N . ALA A 1 92 ? -10.832 4.548 6.686 1.00 57.25 92 ALA A N 1
ATOM 716 C CA . ALA A 1 92 ? -11.489 4.436 5.380 1.00 57.25 92 ALA A CA 1
ATOM 717 C C . ALA A 1 92 ? -12.338 3.152 5.213 1.00 57.25 92 ALA A C 1
ATOM 719 O O . ALA A 1 92 ? -13.152 3.073 4.297 1.00 57.25 92 ALA A O 1
ATOM 720 N N . TYR A 1 93 ? -12.173 2.159 6.098 1.00 53.59 93 TYR A N 1
ATOM 721 C CA . TYR A 1 93 ? -12.927 0.902 6.103 1.00 53.59 93 TYR A CA 1
ATOM 722 C C . TYR A 1 93 ? -14.133 0.873 7.059 1.00 53.59 93 TYR A C 1
ATOM 724 O O . TYR A 1 93 ? -14.958 -0.036 6.952 1.00 53.59 93 TYR A O 1
ATOM 732 N N . ILE A 1 94 ? -14.282 1.841 7.974 1.00 59.81 94 ILE A N 1
ATOM 733 C CA . ILE A 1 94 ? -15.510 1.970 8.773 1.00 59.81 94 ILE A CA 1
ATOM 734 C C . ILE A 1 94 ? -16.506 2.782 7.946 1.00 59.81 94 ILE A C 1
ATOM 736 O O . ILE A 1 94 ? -16.478 4.010 7.938 1.00 59.81 94 ILE A O 1
ATOM 740 N N . ARG A 1 95 ? -17.392 2.087 7.223 1.00 54.59 95 ARG A N 1
ATOM 741 C CA . ARG A 1 95 ? -18.570 2.730 6.633 1.00 54.59 95 ARG A CA 1
ATOM 742 C C . ARG A 1 95 ? -19.520 3.098 7.784 1.00 54.59 95 ARG A C 1
ATOM 744 O O . ARG A 1 95 ? -19.895 2.192 8.530 1.00 54.59 95 ARG A O 1
ATOM 751 N N . PRO A 1 96 ? -19.921 4.373 7.931 1.00 54.84 96 PRO A N 1
ATOM 752 C CA . PRO A 1 96 ? -20.786 4.825 9.030 1.00 54.84 96 PRO A CA 1
ATOM 753 C C . PRO A 1 96 ? -22.152 4.119 9.051 1.00 54.84 96 PRO A C 1
ATOM 755 O O . PRO A 1 96 ? -22.786 4.025 10.092 1.00 54.84 96 PRO A O 1
ATOM 758 N N . ASP A 1 97 ? -22.552 3.553 7.914 1.00 59.75 97 ASP A N 1
ATOM 759 C CA . ASP A 1 97 ? -23.798 2.814 7.695 1.00 59.75 97 ASP A CA 1
ATOM 760 C C . ASP A 1 97 ? -23.909 1.489 8.485 1.00 59.75 97 ASP A C 1
ATOM 762 O O . ASP A 1 97 ? -24.996 0.953 8.625 1.00 59.75 97 ASP A O 1
ATOM 766 N N . LYS A 1 98 ? -22.800 0.948 9.020 1.00 53.88 98 LYS A N 1
ATOM 767 C CA . LYS A 1 98 ? -22.781 -0.319 9.791 1.00 53.88 98 LYS A CA 1
ATOM 768 C C . LYS A 1 98 ? -22.755 -0.151 11.317 1.00 53.88 98 LYS A C 1
ATOM 770 O O . LYS A 1 98 ? -22.559 -1.132 12.028 1.00 53.88 98 LYS A O 1
ATOM 775 N N . LEU A 1 99 ? -22.877 1.075 11.828 1.00 57.66 99 LEU A N 1
ATOM 776 C CA . LEU A 1 99 ? -22.896 1.359 13.273 1.00 57.66 99 LEU A CA 1
ATOM 777 C C . LEU A 1 99 ? -24.313 1.608 13.822 1.00 57.66 99 LEU A C 1
ATOM 779 O O . LEU A 1 99 ? -24.450 1.937 14.996 1.00 57.66 99 LEU A O 1
ATOM 783 N N . VAL A 1 100 ? -25.347 1.455 12.988 1.00 53.41 100 VAL A N 1
ATOM 784 C CA . VAL A 1 100 ? -26.761 1.625 13.356 1.00 53.41 100 VAL A CA 1
ATOM 785 C C . VAL A 1 100 ? -27.523 0.334 13.041 1.00 53.41 100 VAL A C 1
ATOM 787 O O . VAL A 1 100 ? -28.334 0.289 12.123 1.00 53.41 100 VAL A O 1
ATOM 790 N N . GLU A 1 101 ? -27.227 -0.725 13.789 1.00 45.06 101 GLU A N 1
ATOM 791 C CA . GLU A 1 101 ? -28.149 -1.849 14.015 1.00 45.06 101 GLU A CA 1
ATOM 792 C C . GLU A 1 101 ? -28.262 -2.088 15.521 1.00 45.06 101 GLU A C 1
ATOM 794 O O . GLU A 1 101 ? -27.203 -2.087 16.195 1.00 45.06 101 GLU A O 1
#

Organism: NCBI:txid51022

InterPro domains:
  IPR000571 Zinc finger, CCCH-type [PF00642] (19-45)
  IPR000571 Zinc finger, CCCH-type [PF00642] (61-86)
  IPR000571 Zinc finger, CCCH-type [PS50103] (18-46)
  IPR000571 Zinc finger, CCCH-type [PS50103] (60-88)
  IPR000571 Zinc finger, CCCH-type [SM00356] (18-45)
  IPR000571 Zinc finger, CCCH-type [SM00356] (60-87)
  IPR036855 Zinc finger, CCCH-type superfamily [SSF90229] (16-50)
  IPR036855 Zinc finger, CCCH-type superfamily [SSF90229] (58-87)
  IPR045877 RNA-binding protein ZFP36-like [PTHR12547] (14-89)

Foldseek 3Di:
DDDDDPPPPPPPDDDPLQAQQAADPCCVVPVDDPCPPVDSHHSDPVSHDPRPDDVLPPQCAAPAADPCCVVPVDDPCPPVDSHDHPPRDDDVPPDVVPPPD

pLDDT: mean 71.69, std 14.94, range [43.56, 92.19]

Secondary structure (DSSP, 8-state):
---------------GGGTT-SB-HHHHHHS--TTGGG-SSBSSTTT-PPPS--TTSS--TTSSB-HHHHHHS--TTGGG-SSB-SSSS--TT--GGGS--